Protein AF-A0A925PGJ1-F1 (afdb_monomer)

Structure (mmCIF, N/CA/C/O backbone):
data_AF-A0A925PGJ1-F1
#
_entry.id   AF-A0A925PGJ1-F1
#
loop_
_atom_site.group_PDB
_atom_site.id
_atom_site.type_symbol
_atom_site.label_atom_id
_atom_site.label_alt_id
_atom_site.label_comp_id
_atom_site.label_asym_id
_atom_site.label_entity_id
_atom_site.label_seq_id
_atom_site.pdbx_PDB_ins_code
_atom_site.Cartn_x
_atom_site.Cartn_y
_atom_site.Cartn_z
_atom_site.occupancy
_atom_site.B_iso_or_equiv
_atom_site.auth_seq_id
_atom_site.auth_comp_id
_atom_site.auth_asym_id
_atom_site.auth_atom_id
_atom_site.pdbx_PDB_model_num
ATOM 1 N N . VAL A 1 1 ? -0.711 -9.916 0.618 1.00 92.06 1 VAL A N 1
ATOM 2 C CA . VAL A 1 1 ? -1.319 -8.626 0.222 1.00 92.06 1 VAL A CA 1
ATOM 3 C C . VAL A 1 1 ? -0.867 -8.373 -1.183 1.00 92.06 1 VAL A C 1
ATOM 5 O O . VAL A 1 1 ? 0.331 -8.490 -1.412 1.00 92.06 1 VAL A O 1
ATOM 8 N N . ASP A 1 2 ? -1.790 -8.048 -2.073 1.00 95.00 2 ASP A N 1
ATOM 9 C CA . ASP A 1 2 ? -1.457 -7.699 -3.449 1.00 95.00 2 ASP A CA 1
ATOM 10 C C . ASP A 1 2 ? -1.793 -6.235 -3.677 1.00 95.00 2 ASP A C 1
ATOM 12 O O . ASP A 1 2 ? -2.757 -5.713 -3.118 1.00 95.00 2 ASP A O 1
ATOM 16 N N . TYR A 1 3 ? -0.951 -5.535 -4.423 1.00 94.62 3 TYR A N 1
ATOM 17 C CA . TYR A 1 3 ? -1.167 -4.124 -4.681 1.00 94.62 3 TYR A CA 1
ATOM 18 C C . TYR A 1 3 ? -0.556 -3.678 -6.000 1.00 94.62 3 TYR A C 1
ATOM 20 O O . TYR A 1 3 ? 0.444 -4.207 -6.485 1.00 94.62 3 TYR A O 1
ATOM 28 N N . THR A 1 4 ? -1.162 -2.640 -6.562 1.00 95.44 4 THR A N 1
ATOM 29 C CA . THR A 1 4 ? -0.663 -1.932 -7.740 1.00 95.44 4 THR A CA 1
ATOM 30 C C . THR A 1 4 ? -0.285 -0.512 -7.350 1.00 95.44 4 THR A C 1
ATOM 32 O O . THR A 1 4 ? -0.862 0.057 -6.422 1.00 95.44 4 THR A O 1
ATOM 35 N N . ILE A 1 5 ? 0.699 0.054 -8.046 1.00 94.88 5 ILE A N 1
ATOM 36 C CA . ILE A 1 5 ? 1.172 1.425 -7.837 1.00 94.88 5 ILE A CA 1
ATOM 37 C C . ILE A 1 5 ? 0.935 2.218 -9.118 1.00 94.88 5 ILE A C 1
ATOM 39 O O . ILE A 1 5 ? 1.232 1.733 -10.209 1.00 94.88 5 ILE A O 1
ATOM 43 N N . ASP A 1 6 ? 0.433 3.442 -8.988 1.00 93.94 6 ASP A N 1
ATOM 44 C CA . ASP A 1 6 ? 0.139 4.345 -10.109 1.00 93.94 6 ASP A CA 1
ATOM 45 C C . ASP A 1 6 ? 1.331 4.567 -11.061 1.00 93.94 6 ASP A C 1
ATOM 47 O O . ASP A 1 6 ? 1.162 4.596 -12.279 1.00 93.94 6 ASP A O 1
ATOM 51 N N . GLY A 1 7 ? 2.548 4.652 -10.519 1.00 92.62 7 GLY A N 1
ATOM 52 C CA . GLY A 1 7 ? 3.793 4.766 -11.281 1.00 92.62 7 GLY A CA 1
ATOM 53 C C . GLY A 1 7 ? 4.201 3.514 -12.072 1.00 92.62 7 GLY A C 1
ATOM 54 O O . GLY A 1 7 ? 5.105 3.602 -12.902 1.00 92.62 7 GLY A O 1
ATOM 55 N N . TYR A 1 8 ? 3.546 2.368 -11.854 1.00 92.94 8 TYR A N 1
ATOM 56 C CA . TYR A 1 8 ? 3.849 1.093 -12.514 1.00 92.94 8 TYR A CA 1
ATOM 57 C C . TYR A 1 8 ? 2.584 0.394 -13.051 1.00 92.94 8 TYR A C 1
ATOM 59 O O . TYR A 1 8 ? 2.219 -0.681 -12.565 1.00 92.94 8 TYR A O 1
ATOM 67 N N . PRO A 1 9 ? 1.906 0.957 -14.072 1.00 89.50 9 PRO A N 1
ATOM 68 C CA . PRO A 1 9 ? 0.683 0.373 -14.616 1.00 89.50 9 PRO A CA 1
ATOM 69 C C . PRO A 1 9 ? 0.888 -1.068 -15.097 1.00 89.50 9 PRO A C 1
ATOM 71 O O . PRO A 1 9 ? 1.854 -1.371 -15.797 1.00 89.50 9 PRO A O 1
ATOM 74 N N . GLY A 1 10 ? -0.037 -1.958 -14.733 1.00 89.19 10 GLY A N 1
ATOM 75 C CA . GLY A 1 10 ? -0.004 -3.370 -15.129 1.00 89.19 10 GLY A CA 1
ATOM 76 C C . GLY A 1 10 ? 0.996 -4.237 -14.359 1.00 89.19 10 GLY A C 1
ATOM 77 O O . GLY A 1 10 ? 1.047 -5.439 -14.607 1.00 89.19 10 GLY A O 1
ATOM 78 N N . ARG A 1 11 ? 1.762 -3.671 -13.415 1.00 92.62 11 ARG A N 1
ATOM 79 C CA . ARG A 1 11 ? 2.602 -4.451 -12.500 1.00 92.62 11 ARG A CA 1
ATOM 80 C C . ARG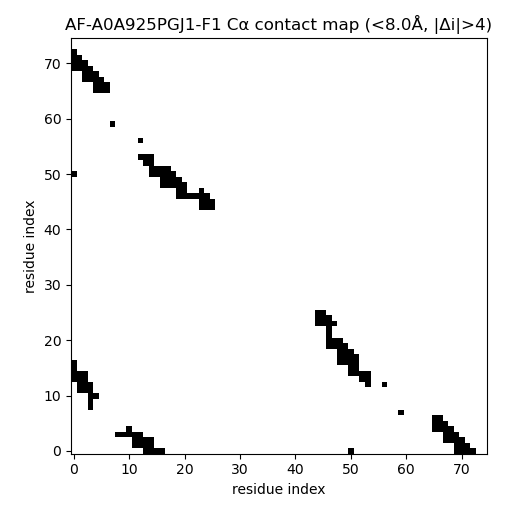 A 1 11 ? 1.844 -4.746 -11.211 1.00 92.62 11 ARG A C 1
ATOM 82 O O . ARG A 1 11 ? 1.282 -3.839 -10.598 1.00 92.62 11 ARG A O 1
ATOM 89 N N . MET A 1 12 ? 1.861 -6.013 -10.811 1.00 93.69 12 MET A N 1
ATOM 90 C CA . MET A 1 12 ? 1.355 -6.461 -9.519 1.00 93.69 12 MET A CA 1
ATOM 91 C C . MET A 1 12 ? 2.530 -6.668 -8.573 1.00 93.69 12 MET A C 1
ATOM 93 O O . MET A 1 12 ? 3.508 -7.319 -8.940 1.00 93.69 12 MET A O 1
ATOM 97 N N . PHE A 1 13 ? 2.421 -6.131 -7.366 1.00 94.31 13 PHE A N 1
ATOM 98 C CA . PHE A 1 13 ? 3.383 -6.345 -6.297 1.00 94.31 13 PHE A CA 1
ATOM 99 C C . PHE A 1 13 ? 2.722 -7.117 -5.164 1.00 94.31 13 PHE A C 1
ATOM 101 O O . PHE A 1 13 ? 1.538 -6.925 -4.880 1.00 94.31 13 PHE A O 1
ATOM 108 N N . SER A 1 14 ? 3.509 -7.947 -4.490 1.00 93.50 14 SER A N 1
ATOM 109 C CA . SER A 1 14 ? 3.060 -8.687 -3.318 1.00 93.50 14 SER A CA 1
ATOM 110 C C . SER A 1 14 ? 3.866 -8.275 -2.094 1.00 93.50 14 SER A C 1
ATOM 112 O O . SER A 1 14 ? 5.080 -8.082 -2.152 1.00 93.50 14 SER A O 1
ATOM 114 N N . GLY A 1 15 ? 3.171 -8.151 -0.970 1.00 91.31 15 GLY A N 1
ATOM 115 C CA . GLY A 1 15 ? 3.755 -7.794 0.314 1.00 91.31 15 GLY A CA 1
ATOM 116 C C . GLY A 1 15 ? 2.993 -8.400 1.485 1.00 91.31 15 GLY A C 1
ATOM 117 O O . GLY A 1 15 ? 2.014 -9.145 1.332 1.00 91.31 15 GLY A O 1
ATOM 118 N N . THR A 1 16 ? 3.438 -8.046 2.684 1.00 91.81 16 THR A N 1
ATOM 119 C CA . THR A 1 16 ? 2.859 -8.489 3.955 1.00 91.81 16 THR A CA 1
ATOM 120 C C . THR A 1 16 ? 2.367 -7.289 4.755 1.00 91.81 16 THR A C 1
ATOM 122 O O . THR A 1 16 ? 2.950 -6.206 4.689 1.00 91.81 16 THR A O 1
ATOM 125 N N . VAL A 1 17 ? 1.271 -7.455 5.504 1.00 91.38 17 VAL A N 1
ATOM 126 C CA . VAL A 1 17 ? 0.872 -6.449 6.499 1.00 91.38 17 VAL A CA 1
ATOM 127 C C . VAL A 1 17 ? 1.835 -6.586 7.672 1.00 91.38 17 VAL A C 1
ATOM 129 O O . VAL A 1 17 ? 1.795 -7.590 8.377 1.00 91.38 17 VAL A O 1
ATOM 132 N N . TYR A 1 18 ? 2.711 -5.601 7.860 1.00 87.12 18 TYR A N 1
ATOM 133 C CA . TYR A 1 18 ? 3.719 -5.641 8.919 1.00 87.12 18 TYR A CA 1
ATOM 134 C C . TYR A 1 18 ? 3.213 -5.033 10.226 1.00 87.12 18 TYR A C 1
ATOM 136 O O . TYR A 1 18 ? 3.662 -5.410 11.304 1.00 87.12 18 TYR A O 1
ATOM 144 N N . GLU A 1 19 ? 2.282 -4.083 10.143 1.00 84.75 19 GLU A N 1
ATOM 145 C CA . GLU A 1 19 ? 1.724 -3.415 11.313 1.00 84.75 19 GLU A CA 1
ATOM 146 C C . GLU A 1 19 ? 0.285 -2.979 11.033 1.00 84.75 19 GLU A C 1
AT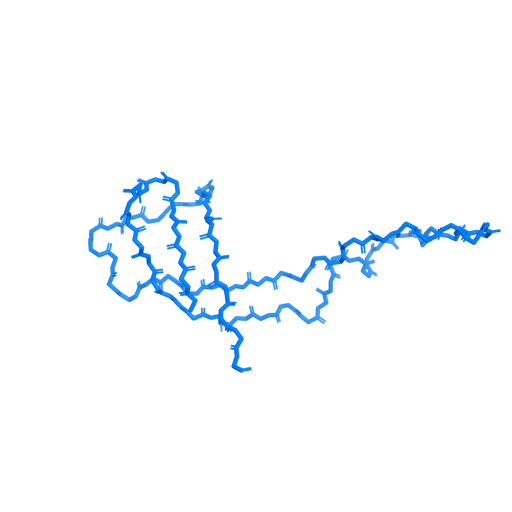OM 148 O O . GLU A 1 19 ? -0.051 -2.456 9.965 1.00 84.75 19 GLU A O 1
ATOM 153 N N . VAL A 1 20 ? -0.563 -3.194 12.035 1.00 84.31 20 VAL A N 1
ATOM 154 C CA . VAL A 1 20 ? -1.927 -2.680 12.097 1.00 84.31 20 VAL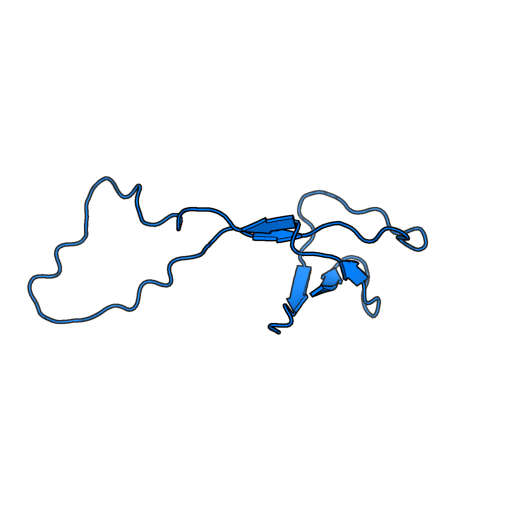 A CA 1
ATOM 155 C C . VAL A 1 20 ? -1.977 -1.741 13.292 1.00 84.31 20 VAL A C 1
ATOM 157 O O . VAL A 1 20 ? -1.632 -2.130 14.407 1.00 84.31 20 VAL A O 1
ATOM 160 N N . GLY A 1 21 ? -2.370 -0.492 13.061 1.00 77.94 21 GLY A N 1
ATOM 161 C CA . GLY A 1 21 ? -2.454 0.508 14.114 1.00 77.94 21 GLY A CA 1
ATOM 162 C C . GLY A 1 21 ? -3.404 0.081 15.230 1.00 77.94 21 GLY A C 1
ATOM 163 O O . GLY A 1 21 ? -4.510 -0.388 14.976 1.00 77.94 21 GLY A O 1
ATOM 164 N N . MET A 1 22 ? -2.985 0.291 16.478 1.00 65.56 22 MET A N 1
ATOM 165 C CA . MET A 1 22 ? -3.741 -0.110 17.675 1.00 65.56 22 MET A CA 1
ATOM 166 C C . MET A 1 22 ? -4.968 0.771 17.955 1.00 65.56 22 MET A C 1
ATOM 168 O O . MET A 1 22 ? -5.781 0.454 18.819 1.00 65.56 22 MET A O 1
ATOM 172 N N . ALA A 1 23 ? -5.092 1.893 17.248 1.00 58.16 23 ALA A N 1
ATOM 173 C CA . ALA A 1 23 ? -6.149 2.869 17.428 1.00 58.16 23 ALA A CA 1
ATOM 174 C C . ALA A 1 23 ? -6.594 3.434 16.082 1.00 58.16 23 ALA A C 1
ATOM 176 O O . ALA A 1 23 ? -5.790 3.676 15.180 1.00 58.16 23 ALA A O 1
ATOM 177 N N . THR A 1 24 ? -7.890 3.690 15.966 1.00 58.66 24 THR A N 1
ATOM 178 C CA . THR A 1 24 ? -8.434 4.480 14.867 1.00 58.66 24 THR A CA 1
ATOM 179 C C . THR A 1 24 ? -8.122 5.957 15.117 1.00 58.66 24 THR A C 1
ATOM 181 O O . THR A 1 24 ? -8.116 6.407 16.261 1.00 58.66 24 THR A O 1
ATOM 184 N N . ASN A 1 25 ? -7.916 6.762 14.069 1.00 52.31 25 ASN A N 1
ATOM 185 C CA . ASN A 1 25 ? -7.661 8.213 14.211 1.00 52.31 25 ASN A CA 1
ATOM 186 C C . ASN A 1 25 ? -8.820 9.003 14.877 1.00 52.31 25 ASN A C 1
ATOM 188 O O . ASN A 1 25 ? -8.769 10.226 14.973 1.00 52.31 25 ASN A O 1
ATOM 192 N N . SER A 1 26 ? -9.886 8.327 15.316 1.00 51.44 26 SER A N 1
ATOM 193 C CA . SER A 1 26 ? -11.113 8.909 15.857 1.00 51.44 26 SER A CA 1
ATOM 194 C C . SER A 1 26 ? -11.112 9.118 17.378 1.00 51.44 26 SER A C 1
ATOM 196 O O . SER A 1 26 ? -11.982 9.831 17.864 1.00 51.44 26 SER A O 1
ATOM 198 N N . ILE A 1 27 ? -10.160 8.558 18.136 1.00 50.41 27 ILE A N 1
ATOM 199 C CA . ILE A 1 27 ? -10.093 8.733 19.607 1.00 50.41 27 ILE A CA 1
ATOM 200 C C . ILE A 1 27 ? -9.437 10.047 20.075 1.00 50.41 27 ILE A C 1
ATOM 202 O O . ILE A 1 27 ? -9.450 10.337 21.265 1.00 50.41 27 ILE A O 1
ATOM 206 N N . PHE A 1 28 ? -8.903 10.868 19.163 1.00 49.19 28 PHE A N 1
ATOM 207 C CA . PHE A 1 28 ? -8.254 12.152 19.488 1.00 49.19 28 PHE A CA 1
ATOM 208 C C . PHE A 1 28 ? -9.101 13.391 19.147 1.00 49.19 28 PHE A C 1
ATOM 210 O O . PHE A 1 28 ? -8.585 14.508 19.110 1.00 49.19 28 PHE A O 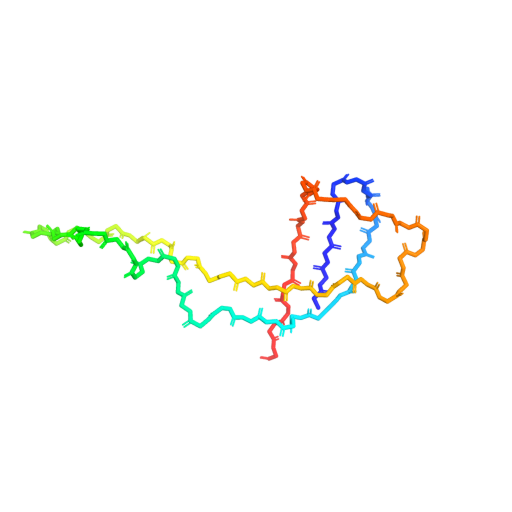1
ATOM 217 N N . ALA A 1 29 ? -10.401 13.231 18.882 1.00 52.09 29 ALA A N 1
ATOM 218 C CA . ALA A 1 29 ? -11.283 14.379 18.690 1.00 52.09 29 ALA A CA 1
ATOM 219 C C . ALA A 1 29 ? -11.489 15.116 20.030 1.00 52.09 29 ALA A C 1
ATOM 221 O O . ALA A 1 29 ? -12.046 14.555 20.969 1.00 52.09 29 ALA A O 1
ATOM 222 N N . LEU A 1 30 ? -11.066 16.385 20.102 1.00 52.09 30 LEU A N 1
ATOM 223 C CA . LEU A 1 30 ? -11.220 17.267 21.275 1.00 52.09 30 LEU A CA 1
ATOM 224 C C . LEU A 1 30 ? -12.686 17.502 21.686 1.00 52.09 30 LEU A C 1
ATOM 226 O O . LEU A 1 30 ? -12.942 17.929 22.808 1.00 52.09 30 LEU A O 1
ATOM 230 N N . ILE A 1 31 ? -13.641 17.235 20.790 1.00 54.81 31 ILE A N 1
ATOM 231 C CA . ILE A 1 31 ? -15.079 17.328 21.045 1.00 54.81 31 ILE A CA 1
ATOM 232 C C . ILE A 1 31 ? -15.742 16.073 20.462 1.00 54.81 31 ILE A C 1
ATOM 234 O O . ILE A 1 31 ? -15.789 15.935 19.234 1.00 54.81 31 ILE A O 1
ATOM 238 N N . PRO A 1 32 ? -16.258 15.147 21.289 1.00 50.94 32 PRO A N 1
ATOM 239 C CA . PRO A 1 32 ? -17.158 14.116 20.796 1.00 50.94 32 PRO A CA 1
ATOM 240 C C . PRO A 1 32 ? -18.427 14.798 20.272 1.00 50.94 32 PRO A C 1
ATOM 242 O O . PRO A 1 32 ? -19.005 15.657 20.936 1.00 50.94 32 PRO A O 1
ATOM 245 N N . THR A 1 33 ? -18.862 14.456 19.060 1.00 56.16 33 THR A N 1
ATOM 246 C CA . THR A 1 33 ? -20.148 14.930 18.536 1.00 56.16 33 THR A CA 1
ATOM 247 C C . THR A 1 33 ? -21.261 14.211 19.299 1.00 56.16 33 THR A C 1
ATOM 249 O O . THR A 1 33 ? -21.656 13.105 18.938 1.00 56.16 33 THR A O 1
ATOM 252 N N . GLU A 1 34 ? -21.751 14.810 20.387 1.00 50.69 34 GLU A N 1
ATOM 253 C CA 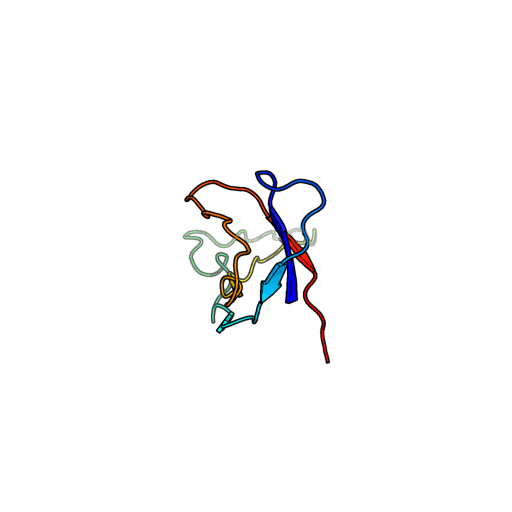. GLU A 1 34 ? -22.999 14.380 21.020 1.00 50.69 34 GLU A CA 1
ATOM 254 C C . GLU A 1 34 ? -24.167 14.718 20.089 1.00 50.69 34 GLU A C 1
ATOM 256 O O . GLU A 1 34 ? -24.726 15.812 20.102 1.00 50.69 34 GLU A O 1
ATOM 261 N N . ASN A 1 35 ? -24.538 13.762 19.241 1.00 50.25 35 ASN A N 1
ATOM 262 C CA . ASN A 1 35 ? -25.743 13.855 18.429 1.00 50.25 35 ASN A CA 1
ATOM 263 C C . ASN A 1 35 ? -26.936 13.333 19.248 1.00 50.25 35 ASN A C 1
ATOM 265 O O . ASN A 1 35 ? -27.359 12.188 19.087 1.00 50.25 35 ASN A O 1
ATOM 269 N N . ALA A 1 36 ? -27.498 14.178 20.118 1.00 48.66 36 ALA A N 1
ATOM 270 C CA . ALA A 1 36 ? -28.676 13.904 20.956 1.00 48.66 36 ALA A CA 1
ATOM 271 C C . ALA A 1 36 ? -30.008 13.780 20.167 1.00 48.66 36 ALA A C 1
ATOM 273 O O . ALA A 1 36 ? -31.066 14.200 20.631 1.00 48.66 36 ALA A O 1
ATOM 274 N N . SER A 1 37 ? -29.982 13.242 18.943 1.00 51.75 37 SER A N 1
ATOM 275 C CA . SER A 1 37 ? -31.147 13.201 18.037 1.00 51.75 37 SER A CA 1
ATOM 276 C C . SER A 1 37 ? -31.335 11.869 17.304 1.00 51.75 37 SER A C 1
ATOM 278 O O . SER A 1 37 ? -32.143 11.788 16.385 1.00 51.75 37 SER A O 1
ATOM 280 N N . GLY A 1 38 ? -30.606 10.814 17.687 1.00 50.56 38 GLY A N 1
ATOM 281 C CA . GLY A 1 38 ? -30.835 9.460 17.162 1.00 50.56 38 GLY A CA 1
ATOM 282 C C . GLY A 1 38 ? -30.490 9.261 15.679 1.00 50.56 38 GLY A C 1
ATOM 283 O O . GLY A 1 38 ? -30.891 8.255 15.100 1.00 50.56 38 GLY A O 1
ATOM 284 N N . ASN A 1 39 ? -29.742 10.181 15.059 1.00 53.38 39 ASN A N 1
ATOM 285 C CA . ASN A 1 39 ? -29.254 10.013 13.693 1.00 53.38 39 ASN A CA 1
ATOM 286 C C . ASN A 1 39 ? -27.820 9.459 13.715 1.00 53.38 39 ASN A C 1
ATOM 288 O O . ASN A 1 39 ? -26.879 10.136 14.133 1.00 53.38 39 ASN A O 1
ATOM 292 N N . PHE A 1 40 ? -27.656 8.206 13.293 1.00 55.88 40 PHE A N 1
ATOM 293 C CA . PHE A 1 40 ? -26.366 7.524 13.253 1.00 55.88 40 PHE A CA 1
ATOM 294 C C . PHE A 1 40 ? -25.627 7.882 11.958 1.00 55.88 40 PHE A C 1
ATOM 296 O O . PHE A 1 40 ? -25.778 7.210 10.939 1.00 55.88 40 PHE A O 1
ATOM 303 N N . THR A 1 41 ? -24.778 8.911 11.978 1.00 51.53 41 THR A N 1
ATOM 304 C CA . THR A 1 41 ? -23.793 9.078 10.900 1.00 51.53 41 THR A CA 1
ATOM 305 C C . THR A 1 41 ? -22.705 8.029 11.099 1.00 51.53 41 THR A C 1
ATOM 307 O O . THR A 1 41 ? -21.920 8.114 12.042 1.00 51.53 41 THR A O 1
ATOM 310 N N . LYS A 1 42 ? -22.651 7.019 10.224 1.00 55.44 42 LYS A N 1
ATOM 311 C CA . LYS A 1 42 ? -21.587 6.006 10.220 1.00 55.44 42 LYS A CA 1
ATOM 312 C C . LYS A 1 42 ? -20.250 6.676 9.886 1.00 55.44 42 LYS A C 1
ATOM 314 O O . LYS A 1 42 ? -19.862 6.776 8.724 1.00 55.44 42 LYS A O 1
ATOM 319 N N . VAL A 1 43 ? -19.540 7.148 10.905 1.00 61.56 43 VAL A N 1
ATOM 320 C CA . VAL A 1 43 ? -18.177 7.656 10.747 1.00 61.56 43 VAL A CA 1
ATOM 321 C C . VAL A 1 43 ? -17.271 6.454 10.511 1.00 61.56 43 VAL A C 1
ATOM 323 O O . VAL A 1 43 ? -17.145 5.578 11.364 1.00 61.56 43 VAL A O 1
ATOM 326 N N . THR A 1 44 ? -16.661 6.382 9.328 1.00 62.16 44 THR A N 1
ATOM 327 C CA . THR A 1 44 ? -15.708 5.309 9.029 1.00 62.16 44 THR A CA 1
ATOM 328 C C . THR A 1 44 ? -14.430 5.581 9.805 1.00 62.16 44 THR A C 1
ATOM 330 O O . THR A 1 44 ? -13.661 6.480 9.464 1.00 62.16 44 THR A O 1
ATOM 333 N N . GLN A 1 45 ? -14.214 4.815 10.866 1.00 63.06 45 GLN A N 1
ATOM 334 C CA . GLN A 1 45 ? -12.977 4.869 11.619 1.00 63.06 45 GLN A CA 1
ATOM 335 C C . GLN A 1 45 ? -11.881 4.149 10.824 1.00 63.06 45 GLN A C 1
ATOM 337 O O . GLN A 1 45 ? -11.935 2.937 10.631 1.00 63.06 45 GLN A O 1
ATOM 342 N N . ARG A 1 46 ? -10.904 4.902 10.307 1.00 79.94 46 ARG A N 1
ATOM 343 C CA . ARG A 1 46 ? -9.785 4.334 9.543 1.00 79.94 46 ARG A CA 1
ATOM 344 C C . ARG A 1 46 ? -8.703 3.853 10.505 1.00 79.94 46 ARG A C 1
ATOM 346 O O . ARG A 1 46 ? -8.226 4.633 11.332 1.00 79.94 46 ARG A O 1
ATOM 353 N N . VAL A 1 47 ? -8.327 2.585 10.373 1.00 80.81 47 VAL A N 1
ATOM 354 C CA . VAL A 1 47 ? -7.170 1.991 11.047 1.00 80.81 47 VAL A CA 1
ATOM 355 C C . VAL A 1 47 ? -5.970 2.150 10.115 1.00 80.81 47 VAL A C 1
ATOM 357 O O . VAL A 1 47 ? -6.053 1.705 8.968 1.00 80.81 47 VAL A O 1
ATOM 360 N N . PRO A 1 48 ? -4.878 2.804 10.543 1.00 86.94 48 PRO A N 1
ATOM 361 C CA . PRO A 1 48 ? -3.686 2.873 9.718 1.00 86.94 48 PRO A CA 1
ATOM 362 C C . PRO A 1 48 ? -3.076 1.475 9.613 1.00 86.94 48 PRO A C 1
ATOM 364 O O . PRO A 1 48 ? -2.935 0.766 10.607 1.00 86.94 48 PRO A O 1
ATOM 367 N N . ILE A 1 49 ? -2.715 1.091 8.397 1.00 90.56 49 ILE A N 1
ATOM 368 C CA . ILE A 1 49 ? -2.008 -0.152 8.118 1.00 90.56 49 ILE A CA 1
ATOM 369 C C . ILE A 1 49 ? -0.713 0.162 7.405 1.00 90.56 49 ILE A C 1
ATOM 371 O O . ILE A 1 49 ? -0.530 1.217 6.794 1.00 90.56 49 ILE A O 1
ATOM 375 N N . LYS A 1 50 ? 0.183 -0.797 7.498 1.00 91.62 50 LYS A N 1
ATOM 376 C CA . LYS A 1 50 ? 1.568 -0.643 7.137 1.00 91.62 50 LYS A CA 1
ATOM 377 C C . LYS A 1 50 ? 1.961 -1.932 6.425 1.00 91.62 50 LYS A C 1
ATOM 379 O O . LYS A 1 50 ? 1.848 -3.022 6.986 1.00 91.62 50 LYS A O 1
ATOM 384 N N . ILE A 1 51 ? 2.313 -1.802 5.149 1.00 93.44 51 ILE A N 1
ATOM 385 C CA . ILE A 1 51 ? 2.540 -2.920 4.225 1.00 93.44 51 ILE A CA 1
ATOM 386 C C . ILE A 1 51 ? 4.001 -2.891 3.787 1.00 93.44 51 ILE A C 1
ATOM 388 O O . ILE A 1 51 ? 4.551 -1.816 3.540 1.00 93.44 51 ILE A O 1
ATOM 392 N N . SER A 1 52 ? 4.641 -4.057 3.755 1.00 93.06 52 SER A N 1
ATOM 393 C CA . SER A 1 52 ? 6.019 -4.186 3.293 1.00 93.06 52 SER A CA 1
ATOM 394 C C . SER A 1 52 ? 6.110 -3.920 1.791 1.00 93.06 52 SER A C 1
ATOM 396 O O . SER A 1 52 ? 5.219 -4.296 1.031 1.00 93.06 52 SER A O 1
ATOM 398 N N . LEU A 1 53 ? 7.217 -3.317 1.361 1.00 91.19 53 LEU A N 1
ATOM 399 C CA . LEU A 1 53 ? 7.603 -3.316 -0.050 1.00 91.19 53 LEU A CA 1
ATOM 400 C C . LEU A 1 53 ? 7.919 -4.754 -0.511 1.00 91.19 53 LEU A C 1
ATOM 402 O O . LEU A 1 53 ? 8.161 -5.614 0.345 1.00 91.19 53 LEU A O 1
ATOM 406 N N . PRO A 1 54 ? 7.895 -5.036 -1.827 1.00 89.88 54 PRO A N 1
ATOM 407 C CA . PRO A 1 54 ? 8.205 -6.371 -2.310 1.00 89.88 54 PRO A CA 1
ATOM 408 C C . PRO A 1 54 ? 9.709 -6.621 -2.136 1.00 89.88 54 PRO A C 1
ATOM 410 O O . PRO A 1 54 ? 10.510 -5.691 -2.259 1.00 89.88 54 PRO A O 1
ATOM 413 N N . GLU A 1 55 ? 10.098 -7.861 -1.836 1.00 82.75 55 GLU A N 1
ATOM 414 C CA . GLU A 1 55 ? 11.518 -8.219 -1.680 1.00 82.75 55 GLU A CA 1
ATOM 415 C C . GLU A 1 55 ? 12.294 -8.061 -2.993 1.00 82.75 55 GLU A C 1
ATOM 417 O O . GLU A 1 55 ? 13.426 -7.580 -2.989 1.00 82.75 55 GLU A O 1
ATOM 422 N N . ASP A 1 56 ? 11.655 -8.400 -4.114 1.00 84.88 56 ASP A N 1
ATOM 423 C CA . ASP A 1 56 ? 12.144 -8.111 -5.456 1.00 84.88 56 ASP A CA 1
ATOM 424 C C . ASP A 1 56 ? 11.225 -7.083 -6.121 1.00 84.88 56 ASP A C 1
ATOM 426 O O . ASP A 1 56 ? 10.036 -7.318 -6.346 1.00 8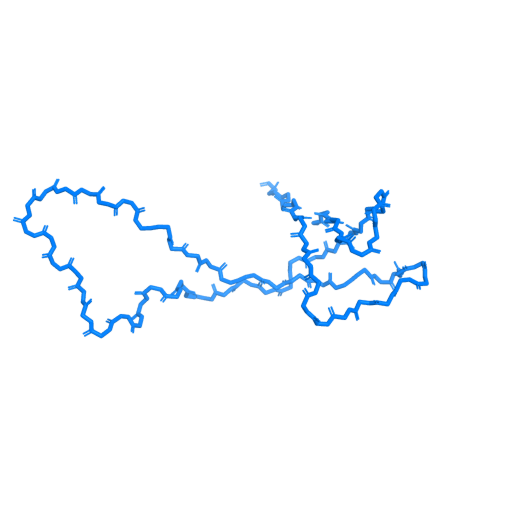4.88 56 ASP A O 1
ATOM 430 N N . ALA A 1 57 ? 11.786 -5.910 -6.400 1.00 81.94 57 ALA A N 1
ATOM 431 C CA . ALA A 1 57 ? 11.069 -4.814 -7.027 1.00 81.94 57 ALA A CA 1
ATOM 432 C C . ALA A 1 57 ? 11.149 -4.848 -8.565 1.00 81.94 57 ALA A C 1
ATOM 434 O O . ALA A 1 57 ? 10.554 -3.978 -9.198 1.00 81.94 57 ALA A O 1
ATOM 435 N N . ASP A 1 58 ? 11.885 -5.788 -9.176 1.00 85.94 58 ASP A N 1
ATOM 436 C CA . ASP A 1 58 ? 12.103 -5.866 -10.633 1.00 85.94 58 ASP A CA 1
ATOM 437 C C . ASP A 1 58 ? 12.485 -4.496 -11.241 1.00 85.94 58 ASP A C 1
ATOM 439 O O . ASP A 1 58 ? 11.858 -3.946 -12.158 1.00 85.94 58 ASP A O 1
ATOM 443 N N . GLY A 1 59 ? 13.473 -3.855 -10.607 1.00 86.31 59 GLY A N 1
ATOM 444 C CA . GLY A 1 59 ? 13.958 -2.522 -10.974 1.00 86.31 59 GLY A CA 1
ATOM 445 C C . GLY A 1 59 ? 13.017 -1.355 -10.640 1.00 86.31 59 GLY A C 1
ATOM 446 O O . GLY A 1 59 ? 13.330 -0.213 -10.983 1.00 86.31 59 GLY A O 1
ATOM 447 N N . ALA A 1 60 ? 11.883 -1.591 -9.973 1.00 90.38 60 ALA A N 1
ATOM 448 C CA . ALA A 1 60 ? 11.001 -0.529 -9.500 1.00 90.38 60 ALA A CA 1
ATOM 449 C C . ALA A 1 60 ? 11.620 0.240 -8.319 1.00 90.38 60 ALA A C 1
ATOM 451 O O . ALA A 1 60 ? 12.202 -0.326 -7.396 1.00 90.38 60 ALA A O 1
ATOM 452 N N . VAL A 1 61 ? 11.460 1.562 -8.340 1.00 92.00 61 VAL A N 1
ATOM 453 C CA . VAL A 1 61 ? 11.929 2.500 -7.317 1.00 92.00 61 VAL A CA 1
ATOM 454 C C . VAL A 1 61 ? 10.721 3.241 -6.760 1.00 92.00 61 VAL A C 1
ATOM 456 O O . VAL A 1 61 ? 10.179 4.148 -7.394 1.00 92.00 61 VAL A O 1
ATOM 459 N N . PHE A 1 62 ? 10.314 2.875 -5.549 1.00 91.44 62 PHE A N 1
ATOM 460 C CA . PHE A 1 62 ? 9.185 3.500 -4.866 1.00 91.44 62 PHE A CA 1
ATOM 461 C C . PHE A 1 62 ? 9.573 4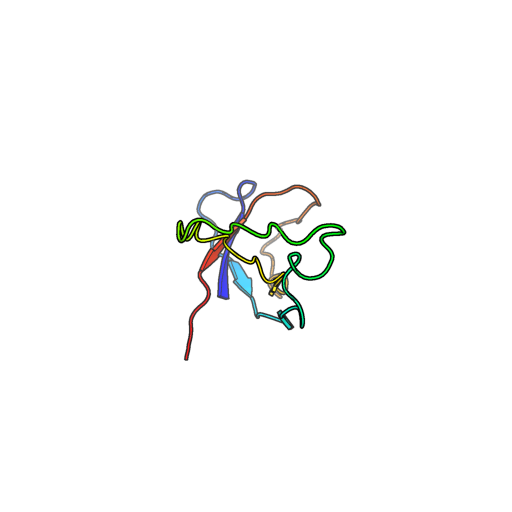.869 -4.302 1.00 91.44 62 PHE A C 1
ATOM 463 O O . PHE A 1 62 ? 10.658 5.044 -3.743 1.00 91.44 62 PHE A O 1
ATOM 470 N N . ARG A 1 63 ? 8.680 5.854 -4.437 1.00 91.88 63 ARG A N 1
ATOM 471 C CA . ARG A 1 63 ? 8.883 7.215 -3.924 1.00 91.88 63 ARG A CA 1
ATOM 472 C C . ARG A 1 63 ? 7.713 7.639 -3.037 1.00 91.88 63 ARG A C 1
ATOM 474 O O . ARG A 1 63 ? 6.574 7.268 -3.324 1.00 91.88 63 ARG A O 1
ATOM 481 N N . PRO A 1 64 ? 7.960 8.453 -1.996 1.00 93.25 64 PRO A N 1
ATOM 482 C CA . PRO A 1 64 ? 6.885 9.040 -1.206 1.00 93.25 64 PRO A CA 1
ATOM 483 C C . PRO A 1 64 ? 5.897 9.818 -2.083 1.00 93.25 64 PRO A C 1
ATOM 485 O O . PRO A 1 64 ? 6.308 10.565 -2.970 1.00 93.25 64 PRO A O 1
ATOM 488 N N . GLY A 1 65 ? 4.603 9.650 -1.812 1.00 93.00 65 GLY A N 1
ATOM 489 C CA . GLY A 1 65 ? 3.520 10.319 -2.540 1.00 93.00 65 GLY A CA 1
ATOM 490 C C . GLY A 1 65 ? 2.907 9.510 -3.687 1.00 93.00 65 GLY A C 1
ATOM 491 O O . GLY A 1 65 ? 1.887 9.935 -4.218 1.00 93.00 65 GLY A O 1
ATOM 492 N N . MET A 1 66 ? 3.474 8.351 -4.042 1.00 94.31 66 MET A N 1
ATOM 493 C CA . MET A 1 66 ? 2.829 7.409 -4.964 1.00 94.31 66 MET A CA 1
ATOM 494 C C . MET A 1 66 ? 1.526 6.865 -4.377 1.00 94.31 66 MET A C 1
ATOM 496 O O . MET A 1 66 ? 1.431 6.623 -3.168 1.00 94.31 66 MET A O 1
ATOM 500 N N . GLN A 1 67 ? 0.537 6.646 -5.238 1.00 94.75 67 GLN A N 1
ATOM 501 C CA . GLN A 1 67 ? -0.729 6.043 -4.842 1.00 94.75 67 GLN A CA 1
ATOM 502 C C . GLN A 1 67 ? -0.717 4.539 -5.089 1.00 94.75 67 GLN A C 1
ATOM 504 O O . GLN A 1 67 ? -0.170 4.054 -6.080 1.00 94.75 67 GLN A O 1
ATOM 509 N N . ALA A 1 68 ? -1.364 3.810 -4.182 1.00 93.31 68 ALA A N 1
ATOM 510 C CA . ALA A 1 68 ? -1.493 2.366 -4.247 1.00 93.31 68 ALA A CA 1
ATOM 511 C C . ALA A 1 68 ? -2.965 1.954 -4.206 1.00 93.31 68 ALA A C 1
ATOM 513 O O . ALA A 1 68 ? -3.741 2.496 -3.416 1.00 93.31 68 ALA A O 1
ATOM 514 N N . VAL A 1 69 ? -3.325 0.957 -5.010 1.00 95.12 69 VAL A N 1
ATOM 515 C CA . VAL A 1 69 ? -4.559 0.184 -4.822 1.00 95.12 69 VAL A CA 1
ATOM 516 C C . VAL A 1 69 ? -4.153 -1.139 -4.198 1.00 95.12 69 VAL A C 1
ATOM 518 O O . VAL A 1 69 ? -3.279 -1.813 -4.735 1.00 95.12 69 VAL A O 1
ATOM 521 N N . VAL A 1 70 ? -4.744 -1.470 -3.051 1.00 94.00 70 VAL A N 1
ATOM 522 C CA . VAL A 1 70 ? -4.304 -2.571 -2.190 1.00 94.00 70 VAL A CA 1
ATOM 523 C C . VAL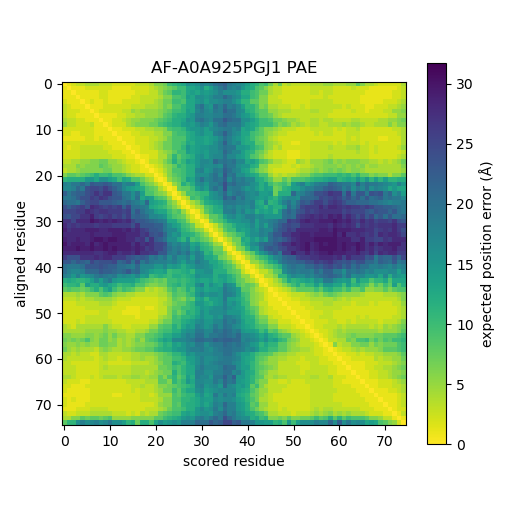 A 1 70 ? -5.460 -3.525 -1.919 1.00 94.00 70 VAL A C 1
ATOM 525 O O . VAL A 1 70 ? -6.492 -3.103 -1.400 1.00 94.00 70 VAL A O 1
ATOM 528 N N . ASP A 1 71 ? -5.218 -4.809 -2.159 1.00 94.31 71 ASP A N 1
ATOM 529 C CA . ASP A 1 71 ? -6.092 -5.921 -1.812 1.00 94.31 71 ASP A CA 1
ATOM 530 C C . ASP A 1 71 ? -5.485 -6.734 -0.656 1.00 94.31 71 ASP A C 1
ATOM 532 O O . ASP A 1 71 ? -4.388 -7.306 -0.735 1.00 94.31 71 ASP A O 1
ATOM 536 N N . ILE A 1 72 ? -6.206 -6.767 0.467 1.00 92.38 72 ILE A N 1
ATOM 537 C CA . ILE A 1 72 ? -5.806 -7.491 1.678 1.00 92.38 72 ILE A CA 1
ATOM 538 C C . ILE A 1 72 ? -6.624 -8.771 1.769 1.00 92.38 72 ILE A C 1
ATOM 540 O O . ILE A 1 72 ? -7.833 -8.735 1.995 1.00 92.38 72 ILE A O 1
ATOM 544 N N . HIS A 1 73 ? -5.941 -9.903 1.644 1.00 90.19 73 HIS A N 1
ATOM 545 C CA . HIS A 1 73 ? -6.546 -11.218 1.821 1.00 90.19 73 HIS A CA 1
ATOM 546 C C . HIS A 1 73 ? -6.689 -11.529 3.311 1.00 90.19 73 HIS A C 1
ATOM 548 O O . HIS A 1 73 ? -5.709 -11.474 4.056 1.00 90.19 73 HIS A O 1
ATOM 554 N N . LEU A 1 74 ? -7.912 -11.841 3.733 1.00 83.50 74 LEU A N 1
ATOM 555 C CA . LEU A 1 74 ? -8.207 -12.376 5.061 1.00 83.50 74 LEU A CA 1
ATOM 556 C C . LEU A 1 74 ? -8.076 -13.905 5.007 1.00 83.50 74 LEU A C 1
ATOM 558 O O . LEU A 1 74 ? -8.416 -14.506 3.987 1.00 83.50 74 LEU A O 1
ATOM 562 N N . GLN A 1 75 ? -7.557 -14.510 6.078 1.00 58.97 75 GLN A N 1
ATOM 563 C CA . GLN A 1 75 ? -7.569 -15.967 6.249 1.00 58.97 75 GLN A CA 1
ATOM 564 C C . GLN A 1 75 ? -8.950 -16.460 6.675 1.00 58.97 75 GLN A C 1
ATOM 566 O O . GLN A 1 75 ? -9.623 -15.724 7.434 1.00 58.97 75 GLN A O 1
#

Solvent-accessible surface area (backbone atoms only — not comparable to full-atom values): 5151 Å² total; per-residue (Å²): 66,43,33,36,38,71,95,42,80,95,48,81,44,56,33,45,79,76,45,70,49,96,56,44,78,67,82,74,57,95,65,77,84,81,66,94,72,84,68,83,76,85,74,82,70,56,60,55,71,42,68,47,75,43,94,74,52,87,88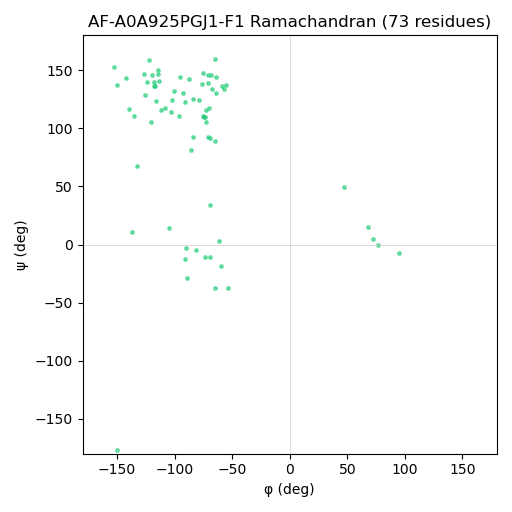,60,81,89,58,93,87,68,52,70,54,76,48,78,80,80,133

Radius of gyration: 17.39 Å; Cα contacts (8 Å, |Δi|>4): 82; chains: 1; bounding box: 45×33×36 Å

Mean predicted aligned error: 10.3 Å

Sequence (75 aa):
VDYTIDGYPGRMFSGTVYEVGMATNSIFALIPTENASGNFTKVTQRVPIKISLPEDADGAVFRPGMQAVVDIHLQ

pLDDT: mean 78.42, std 17.42, range [48.66, 95.44]

Secondary structure (DSSP, 8-state):
-EEEETTSTT--EE--EEEE-SS-TTTT-SS----TT--------PPPEEEPPPS--TT----TT--EEEE----

Foldseek 3Di:
DWKDWPVDPPDIADWDFPDKAPAFPPPPPPDDPPPVPPDDDPDDRDIDIDIDGHPDPVPDDDDPPIDMDDDDDDD